Protein AF-A0A139W955-F1 (afdb_monomer_lite)

Structure (mmCIF, N/CA/C/O backbone):
data_AF-A0A139W955-F1
#
_entry.id   AF-A0A139W955-F1
#
loop_
_atom_site.group_PDB
_atom_site.id
_atom_site.type_symbol
_atom_site.label_atom_id
_atom_site.label_alt_id
_atom_site.label_comp_id
_atom_site.label_asym_id
_atom_site.label_entity_id
_atom_site.label_seq_id
_atom_site.pdbx_PDB_ins_code
_atom_site.Cartn_x
_atom_site.Cartn_y
_atom_site.Cartn_z
_atom_site.occupancy
_atom_site.B_iso_or_equiv
_atom_site.auth_seq_id
_atom_site.auth_comp_id
_atom_site.auth_asym_id
_atom_site.auth_atom_id
_atom_site.pdbx_PDB_model_num
ATOM 1 N N . MET A 1 1 ? 28.056 -2.723 2.122 1.00 36.12 1 MET A N 1
ATOM 2 C CA . MET A 1 1 ? 27.124 -3.128 1.045 1.00 36.12 1 MET A CA 1
ATOM 3 C C . MET A 1 1 ? 25.740 -2.586 1.367 1.00 36.12 1 MET A C 1
ATOM 5 O O . MET A 1 1 ? 25.108 -3.081 2.291 1.00 36.12 1 MET A O 1
ATOM 9 N N . ALA A 1 2 ? 25.291 -1.529 0.684 1.00 45.31 2 ALA A N 1
ATOM 10 C CA . ALA A 1 2 ? 23.928 -1.033 0.856 1.00 45.31 2 ALA A CA 1
ATOM 11 C C . ALA A 1 2 ? 22.971 -2.071 0.255 1.00 45.31 2 ALA A C 1
ATOM 13 O O . ALA A 1 2 ? 22.929 -2.251 -0.960 1.00 45.31 2 ALA A O 1
ATOM 14 N N . GLY A 1 3 ? 22.276 -2.821 1.111 1.00 44.28 3 GLY A N 1
ATOM 15 C CA . GLY A 1 3 ? 21.283 -3.799 0.687 1.00 44.28 3 GLY A CA 1
ATOM 16 C C . GLY A 1 3 ? 20.170 -3.086 -0.065 1.00 44.28 3 GLY A C 1
ATOM 17 O O . GLY A 1 3 ? 19.290 -2.475 0.541 1.00 44.28 3 GLY A O 1
ATOM 18 N N . TYR A 1 4 ? 20.229 -3.135 -1.390 1.00 55.31 4 TYR A N 1
ATOM 19 C CA . TYR A 1 4 ? 19.180 -2.654 -2.267 1.00 55.31 4 TYR A CA 1
ATOM 20 C C . TYR A 1 4 ? 17.902 -3.447 -1.987 1.00 55.31 4 TYR A C 1
ATOM 22 O O . TYR A 1 4 ? 17.693 -4.543 -2.508 1.00 55.31 4 TYR A O 1
ATOM 30 N N . ARG A 1 5 ? 17.054 -2.921 -1.102 1.00 60.97 5 ARG A N 1
ATOM 31 C CA . ARG A 1 5 ? 15.771 -3.537 -0.780 1.00 60.97 5 ARG A CA 1
ATOM 32 C C . ARG A 1 5 ? 14.889 -3.463 -2.026 1.00 60.97 5 ARG A C 1
ATOM 34 O O . ARG A 1 5 ? 14.538 -2.378 -2.483 1.00 60.97 5 ARG A O 1
ATOM 41 N N . LYS A 1 6 ? 14.569 -4.627 -2.587 1.00 67.31 6 LYS A N 1
ATOM 42 C CA . LYS A 1 6 ? 13.519 -4.770 -3.596 1.00 67.31 6 LYS A CA 1
ATOM 43 C C . LYS A 1 6 ? 12.182 -4.558 -2.897 1.00 67.31 6 LYS A C 1
ATOM 45 O O . LYS A 1 6 ? 11.946 -5.147 -1.843 1.00 67.31 6 LYS A O 1
ATOM 50 N N . TYR A 1 7 ? 11.324 -3.725 -3.470 1.00 71.44 7 TYR A N 1
ATOM 51 C CA . TYR A 1 7 ? 9.983 -3.489 -2.941 1.00 71.44 7 TYR A CA 1
ATOM 52 C C . TYR A 1 7 ? 8.967 -3.773 -4.037 1.00 71.44 7 TYR A C 1
ATOM 54 O O . TYR A 1 7 ? 9.158 -3.348 -5.170 1.00 71.44 7 TYR A O 1
ATOM 62 N N . SER A 1 8 ? 7.890 -4.473 -3.705 1.00 74.69 8 SER A N 1
ATOM 63 C CA . SER A 1 8 ? 6.749 -4.661 -4.596 1.00 74.69 8 SER A CA 1
ATOM 64 C C . SER A 1 8 ? 5.552 -3.882 -4.079 1.00 74.69 8 SER A C 1
ATOM 66 O O . SER A 1 8 ? 5.373 -3.714 -2.868 1.00 74.69 8 SER A O 1
ATOM 68 N N . CYS A 1 9 ? 4.736 -3.385 -5.004 1.00 79.31 9 CYS A N 1
ATOM 69 C CA . CYS A 1 9 ? 3.444 -2.844 -4.640 1.00 79.31 9 CYS A CA 1
ATOM 70 C C . CYS A 1 9 ? 2.572 -3.944 -4.028 1.00 79.31 9 CYS A C 1
ATOM 72 O O . CYS A 1 9 ? 2.498 -5.051 -4.555 1.00 79.31 9 CYS A O 1
ATOM 74 N N . LYS A 1 10 ? 1.910 -3.631 -2.913 1.00 78.38 10 LYS A N 1
ATOM 75 C CA . LYS A 1 10 ? 0.966 -4.542 -2.250 1.00 78.38 10 LYS A CA 1
ATOM 76 C C . LYS A 1 10 ? -0.486 -4.392 -2.705 1.00 78.38 10 LYS A C 1
ATOM 78 O O . LYS A 1 10 ? -1.327 -5.148 -2.239 1.00 78.38 10 LYS A O 1
ATOM 83 N N . TYR A 1 11 ? -0.781 -3.451 -3.599 1.00 79.94 11 TYR A N 1
ATOM 84 C CA . TYR A 1 11 ? -2.133 -3.265 -4.112 1.00 79.94 11 TYR A CA 1
ATOM 85 C C . TYR A 1 11 ? -2.532 -4.458 -5.000 1.00 79.94 11 TYR A C 1
ATOM 87 O O . TYR A 1 11 ? -1.752 -4.828 -5.888 1.00 79.94 11 TYR A O 1
ATOM 95 N N . PRO A 1 12 ? -3.718 -5.060 -4.799 1.00 75.56 12 PRO A N 1
ATOM 96 C CA . PRO A 1 12 ? -4.169 -6.203 -5.578 1.00 75.56 12 PRO A CA 1
ATOM 97 C C . PRO A 1 12 ? -4.290 -5.808 -7.053 1.00 75.56 12 PRO A C 1
ATOM 99 O O . PRO A 1 12 ? -5.073 -4.941 -7.421 1.00 75.56 12 PRO A O 1
ATOM 102 N N . GLY A 1 13 ? -3.474 -6.429 -7.904 1.00 72.75 13 GLY A N 1
ATOM 103 C CA . GLY A 1 13 ? -3.418 -6.119 -9.334 1.00 72.75 13 GLY A CA 1
ATOM 104 C C . GLY A 1 13 ? -2.345 -5.103 -9.753 1.00 72.75 13 GLY A C 1
ATOM 105 O O . GLY A 1 13 ? -2.121 -4.958 -10.953 1.00 72.75 13 GLY A O 1
ATOM 106 N N . CYS A 1 14 ? -1.608 -4.453 -8.834 1.00 75.38 14 CYS A N 1
ATOM 107 C CA . CYS A 1 14 ? -0.374 -3.735 -9.208 1.00 75.38 14 CYS A CA 1
ATOM 108 C C . CYS A 1 14 ? 0.799 -4.726 -9.203 1.00 75.38 14 CYS A C 1
ATOM 110 O O . CYS A 1 14 ? 1.314 -5.095 -8.153 1.00 75.38 14 CYS A O 1
ATOM 112 N N . THR A 1 15 ? 1.291 -5.100 -10.383 1.00 71.56 15 THR A N 1
ATOM 113 C CA . THR A 1 15 ? 2.522 -5.899 -10.548 1.00 71.56 15 THR A CA 1
ATOM 114 C C . THR A 1 15 ? 3.788 -5.040 -10.538 1.00 71.56 15 THR A C 1
ATOM 116 O O . THR A 1 15 ? 4.854 -5.500 -10.930 1.00 71.56 15 THR A O 1
ATOM 119 N N . SER A 1 16 ? 3.698 -3.776 -10.104 1.00 72.75 16 SER A N 1
ATOM 120 C CA . SER A 1 16 ? 4.872 -2.904 -10.077 1.00 72.75 16 SER A CA 1
ATOM 121 C C . SER A 1 16 ? 5.824 -3.306 -8.960 1.00 72.75 16 SER A C 1
ATOM 123 O O . SER A 1 16 ? 5.547 -3.102 -7.776 1.00 72.75 16 SER A O 1
ATOM 125 N N . ASP A 1 17 ? 6.979 -3.807 -9.362 1.00 74.38 17 ASP A N 1
ATOM 126 C CA . ASP A 1 17 ? 8.164 -3.965 -8.543 1.00 74.38 17 ASP A CA 1
ATOM 127 C C . ASP A 1 17 ? 9.139 -2.797 -8.749 1.00 74.38 17 ASP A C 1
ATOM 129 O O . ASP A 1 17 ? 9.175 -2.151 -9.797 1.00 74.38 17 ASP A O 1
ATOM 133 N N . TYR A 1 18 ? 9.902 -2.501 -7.700 1.00 73.06 18 TYR A N 1
ATOM 134 C CA . TYR A 1 18 ? 11.078 -1.651 -7.750 1.00 73.06 18 TYR A CA 1
ATOM 135 C C . TYR A 1 18 ? 12.318 -2.523 -7.660 1.00 73.06 18 TYR A C 1
ATOM 137 O O . TYR A 1 18 ? 12.612 -3.105 -6.604 1.00 73.06 18 TYR A O 1
ATOM 145 N N . VAL A 1 19 ? 13.067 -2.565 -8.758 1.00 71.31 19 VAL A N 1
ATOM 146 C CA . VAL A 1 19 ? 14.398 -3.160 -8.799 1.00 71.31 19 VAL A CA 1
ATOM 147 C C . VAL A 1 19 ? 15.408 -2.061 -9.134 1.00 71.31 19 VAL A C 1
ATOM 149 O O . VAL A 1 19 ? 15.454 -1.593 -10.275 1.00 71.31 19 VAL A O 1
ATOM 152 N N . PRO A 1 20 ? 16.233 -1.628 -8.165 1.00 62.94 20 PRO A N 1
ATOM 153 C CA . PRO A 1 20 ? 17.284 -0.656 -8.442 1.00 62.94 20 PRO A CA 1
ATOM 154 C C . PRO A 1 20 ? 18.282 -1.231 -9.460 1.00 62.94 20 PRO A C 1
ATOM 156 O O . PRO A 1 20 ? 18.549 -2.433 -9.465 1.00 62.94 20 PRO A O 1
ATOM 159 N N . ASN A 1 21 ? 18.822 -0.364 -10.324 1.00 64.25 21 ASN A N 1
ATOM 160 C CA . ASN A 1 21 ? 19.734 -0.675 -11.441 1.00 64.25 21 ASN A CA 1
ATOM 161 C C . ASN A 1 21 ? 19.129 -1.386 -12.667 1.00 64.25 21 ASN A C 1
ATOM 163 O O . ASN A 1 21 ? 19.870 -1.730 -13.582 1.00 64.25 21 ASN A O 1
ATOM 167 N N . LYS A 1 22 ? 17.802 -1.563 -12.752 1.00 65.38 22 LYS A N 1
ATOM 168 C CA . LYS A 1 22 ? 17.151 -2.125 -13.954 1.00 65.38 22 LYS A CA 1
ATOM 169 C C . LYS A 1 22 ? 16.675 -1.090 -14.987 1.00 65.38 22 LYS A C 1
ATOM 171 O O . LYS A 1 22 ? 15.959 -1.456 -15.911 1.00 65.38 22 LYS A O 1
ATOM 176 N N . GLY A 1 23 ? 17.023 0.190 -14.823 1.00 58.81 23 GLY A N 1
ATOM 177 C CA . GLY A 1 23 ? 16.584 1.262 -15.732 1.00 58.81 23 GLY A CA 1
ATOM 178 C C . GLY A 1 23 ? 15.065 1.496 -15.753 1.00 58.81 23 GLY A C 1
ATOM 179 O O . GLY A 1 23 ? 14.556 2.146 -16.659 1.00 58.81 23 GLY A O 1
ATOM 180 N N . GLN A 1 24 ? 14.325 0.960 -14.777 1.00 61.56 24 GLN A N 1
ATOM 181 C CA . GLN A 1 24 ? 12.886 1.189 -14.664 1.00 61.56 24 GLN A CA 1
ATOM 182 C C . GLN A 1 24 ? 12.614 2.646 -14.265 1.00 61.56 24 GLN A C 1
ATOM 184 O O . GLN A 1 24 ? 13.336 3.201 -13.434 1.00 61.56 24 GLN A O 1
ATOM 189 N N . SER A 1 25 ? 11.557 3.250 -14.830 1.00 59.78 25 SER A N 1
ATOM 190 C CA . SER A 1 25 ? 11.075 4.578 -14.429 1.00 59.78 25 SER A CA 1
ATOM 191 C C . SER A 1 25 ? 10.979 4.676 -12.910 1.00 59.78 25 SER A C 1
ATOM 193 O O . SER A 1 25 ? 10.528 3.728 -12.263 1.00 59.78 25 SER A O 1
ATOM 195 N N . ASN A 1 26 ? 11.364 5.831 -12.359 1.00 56.91 26 ASN A N 1
ATOM 196 C CA . ASN A 1 26 ? 11.189 6.175 -10.949 1.00 56.91 26 ASN A CA 1
ATOM 197 C C . ASN A 1 26 ? 9.698 6.141 -10.584 1.00 56.91 26 ASN A C 1
ATOM 199 O O . ASN A 1 26 ? 9.015 7.162 -10.567 1.00 56.91 26 ASN A O 1
ATOM 203 N N . LYS A 1 27 ? 9.167 4.947 -10.322 1.00 68.62 27 LYS A N 1
ATOM 204 C CA . LYS A 1 27 ? 7.826 4.770 -9.787 1.00 68.62 27 LYS A CA 1
ATOM 205 C C . LYS A 1 27 ? 7.874 5.279 -8.357 1.00 68.62 27 LYS A C 1
ATOM 207 O O . LYS A 1 27 ? 8.636 4.763 -7.54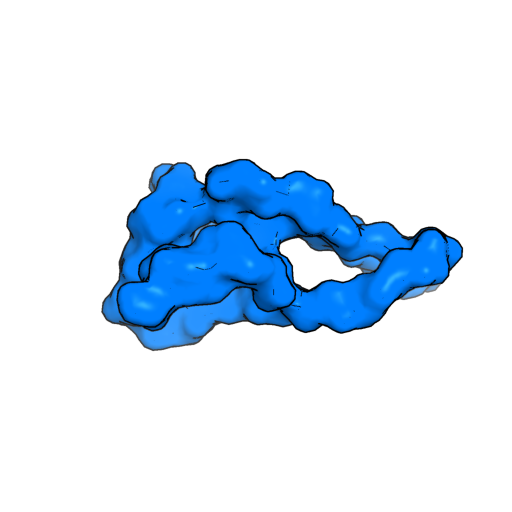1 1.00 68.62 27 LYS A O 1
ATOM 212 N N . HIS A 1 28 ? 7.087 6.304 -8.060 1.00 73.94 28 HIS A N 1
ATOM 213 C CA . HIS A 1 28 ? 6.931 6.762 -6.689 1.00 73.94 28 HIS A CA 1
ATOM 214 C C . HIS A 1 28 ? 6.221 5.673 -5.881 1.00 73.94 28 HIS A C 1
ATOM 216 O O . HIS A 1 28 ? 5.146 5.199 -6.257 1.00 73.94 28 HIS A O 1
ATOM 222 N N . PHE A 1 29 ? 6.855 5.252 -4.787 1.00 75.25 29 PHE A N 1
ATOM 223 C CA . PHE A 1 29 ? 6.267 4.339 -3.815 1.00 75.25 29 PHE A CA 1
ATOM 224 C C . PHE A 1 29 ? 5.883 5.133 -2.580 1.00 75.25 29 PHE A C 1
ATOM 226 O O . PHE A 1 29 ? 6.742 5.724 -1.927 1.00 75.25 29 PHE A O 1
ATOM 233 N N . PHE A 1 30 ? 4.604 5.097 -2.233 1.00 77.44 30 PHE A N 1
ATOM 234 C CA . PHE A 1 30 ? 4.114 5.658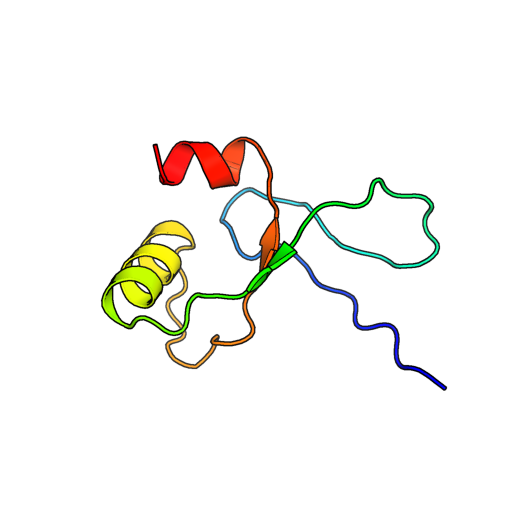 -0.989 1.00 77.44 30 PHE A CA 1
ATOM 235 C C . PHE A 1 30 ? 4.122 4.589 0.097 1.00 77.44 30 PHE A C 1
ATOM 237 O O . PHE A 1 30 ? 3.694 3.450 -0.108 1.00 77.44 30 PHE A O 1
ATOM 244 N N . THR A 1 31 ? 4.633 4.961 1.263 1.00 79.81 31 THR A N 1
ATOM 245 C CA . THR A 1 31 ? 4.461 4.196 2.498 1.00 79.81 31 THR A CA 1
ATOM 246 C C . THR A 1 31 ? 3.088 4.456 3.091 1.00 79.81 31 THR A C 1
ATOM 248 O O . THR A 1 31 ? 2.525 5.534 2.902 1.00 79.81 31 THR A O 1
ATOM 251 N N . PHE A 1 32 ? 2.583 3.488 3.854 1.00 78.31 32 PHE A N 1
ATOM 252 C CA . PHE A 1 32 ? 1.306 3.635 4.539 1.00 78.31 32 PHE A CA 1
ATOM 253 C C . PHE A 1 32 ? 1.323 4.871 5.453 1.00 78.31 32 PHE A C 1
ATOM 255 O O . PHE A 1 32 ? 2.306 5.098 6.169 1.00 78.31 32 PHE A O 1
ATOM 262 N N . PRO A 1 33 ? 0.258 5.686 5.434 1.00 77.31 33 PRO A N 1
ATOM 263 C CA . PRO A 1 33 ? 0.173 6.864 6.280 1.00 77.31 33 PRO A CA 1
ATOM 264 C C . PRO A 1 33 ? 0.151 6.467 7.761 1.00 77.31 33 PRO A C 1
ATOM 266 O O . PRO A 1 33 ? -0.372 5.419 8.140 1.00 77.31 33 PRO A O 1
ATOM 269 N N . LYS A 1 34 ? 0.705 7.337 8.614 1.00 80.00 34 LYS A N 1
ATOM 270 C CA . LYS A 1 34 ? 0.691 7.156 10.078 1.00 80.00 34 LYS A CA 1
ATOM 271 C C . LYS A 1 34 ? -0.697 7.370 10.695 1.00 80.00 34 LYS A C 1
ATOM 273 O O . LYS A 1 34 ? -0.930 6.952 11.822 1.00 80.00 34 LYS A O 1
ATOM 278 N N . ASN A 1 35 ? -1.604 8.030 9.972 1.00 85.06 35 ASN A N 1
ATOM 279 C CA . ASN A 1 35 ? -2.961 8.296 10.440 1.00 85.06 35 ASN A CA 1
ATOM 280 C C . ASN A 1 35 ? -3.782 6.999 10.460 1.00 85.06 35 ASN A C 1
ATOM 282 O O . ASN A 1 35 ? -3.951 6.408 9.395 1.00 85.06 35 ASN A O 1
ATOM 286 N N . PRO A 1 36 ? -4.365 6.592 11.602 1.00 82.44 36 PRO A N 1
ATOM 287 C CA . PRO A 1 36 ? -5.030 5.294 11.739 1.00 82.44 36 PRO A CA 1
ATOM 288 C C . PRO A 1 36 ? -6.233 5.130 10.799 1.00 82.44 36 PRO A C 1
ATOM 290 O O . PRO A 1 36 ? -6.360 4.093 10.160 1.00 82.44 36 PRO A O 1
ATOM 293 N N . LYS A 1 37 ? -7.051 6.179 10.620 1.00 84.94 37 LYS A N 1
ATOM 294 C CA . LYS A 1 37 ? -8.189 6.171 9.677 1.00 84.94 37 LYS A CA 1
ATOM 295 C C . LYS A 1 37 ? -7.754 5.933 8.229 1.00 84.94 37 LYS A C 1
ATOM 297 O O . LYS A 1 37 ? -8.332 5.115 7.525 1.00 84.94 37 LYS A O 1
ATOM 302 N N . LEU A 1 38 ? -6.713 6.640 7.782 1.00 81.25 38 LEU A N 1
ATOM 303 C CA . LEU A 1 38 ? -6.165 6.421 6.443 1.00 81.25 38 LEU A CA 1
ATOM 304 C C . LEU A 1 38 ? -5.518 5.040 6.357 1.00 81.25 38 LEU A C 1
ATOM 306 O O . LEU A 1 38 ? -5.686 4.350 5.367 1.00 81.25 38 LEU A O 1
ATOM 310 N N . GLN A 1 39 ? -4.815 4.604 7.395 1.00 80.94 39 GLN A N 1
ATOM 311 C CA . GLN A 1 39 ? -4.172 3.300 7.404 1.00 80.94 39 GLN A CA 1
ATOM 312 C C . GLN A 1 39 ? -5.191 2.162 7.243 1.00 80.94 39 GLN A C 1
ATOM 314 O O . GLN A 1 39 ? -4.930 1.231 6.489 1.00 80.94 39 GLN A O 1
ATOM 319 N N . GLU A 1 40 ? -6.360 2.260 7.879 1.00 82.31 40 GLU A N 1
ATOM 320 C CA . GLU A 1 40 ? -7.479 1.331 7.688 1.00 82.31 40 GLU A CA 1
ATOM 321 C C . GLU A 1 40 ? -8.003 1.347 6.246 1.00 82.31 40 GLU A C 1
ATOM 323 O O . GLU A 1 40 ? -8.113 0.289 5.628 1.00 82.31 40 GLU A O 1
ATOM 328 N N . LEU A 1 41 ? -8.220 2.530 5.657 1.00 83.38 41 LEU A N 1
ATOM 329 C CA . LEU A 1 41 ? -8.597 2.652 4.242 1.00 83.38 41 LEU A CA 1
ATOM 330 C C . LEU A 1 41 ? -7.556 2.005 3.317 1.00 83.38 41 LEU A C 1
ATOM 332 O O . LEU A 1 41 ? -7.916 1.295 2.382 1.00 83.38 41 LEU A O 1
ATOM 336 N N . TRP A 1 42 ? -6.263 2.200 3.593 1.00 80.44 42 TRP A N 1
ATOM 337 C CA . TRP A 1 42 ? -5.166 1.629 2.802 1.00 80.44 42 TRP A CA 1
ATOM 338 C C . TRP A 1 42 ? -5.116 0.109 2.933 1.00 80.44 42 TRP A C 1
ATOM 340 O O . TRP A 1 42 ? -4.906 -0.574 1.930 1.00 80.44 42 TRP A O 1
ATOM 350 N N . ARG A 1 43 ? -5.356 -0.438 4.130 1.00 79.88 43 ARG A N 1
ATOM 351 C CA . ARG A 1 43 ? -5.457 -1.889 4.345 1.00 79.88 43 ARG A CA 1
ATOM 352 C C . ARG A 1 43 ? -6.644 -2.476 3.593 1.00 79.88 43 ARG A C 1
ATOM 354 O O . ARG A 1 43 ? -6.452 -3.446 2.867 1.00 79.88 43 ARG A O 1
ATOM 361 N N . ASN A 1 44 ? -7.817 -1.853 3.707 1.00 82.31 44 ASN A N 1
ATOM 362 C CA . ASN A 1 44 ? -9.033 -2.288 3.022 1.00 82.31 44 ASN A CA 1
ATOM 363 C C . ASN A 1 44 ? -8.857 -2.261 1.499 1.00 82.31 44 ASN A C 1
ATOM 365 O O . ASN A 1 44 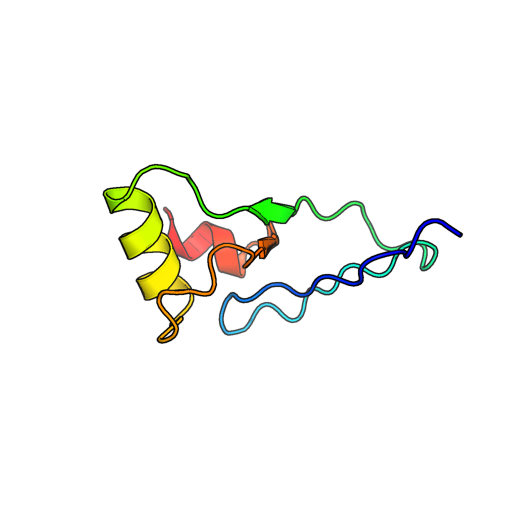? -9.112 -3.263 0.833 1.00 82.31 44 ASN A O 1
ATOM 369 N N . ALA A 1 45 ?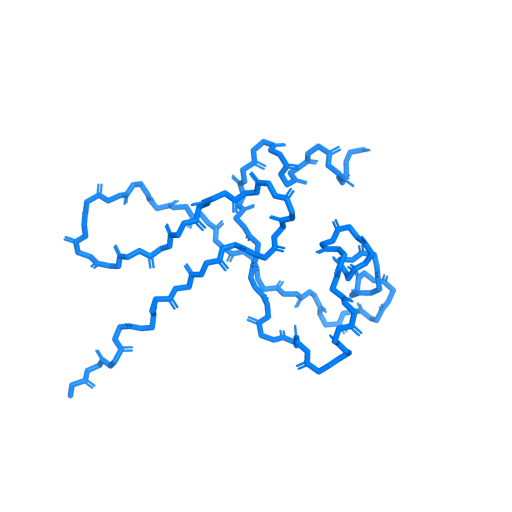 -8.331 -1.163 0.948 1.00 79.69 45 ALA A N 1
ATOM 370 C CA . ALA A 1 45 ? -8.064 -1.034 -0.484 1.00 79.69 45 ALA A CA 1
ATOM 371 C C . ALA A 1 45 ? -7.018 -2.047 -0.980 1.00 79.69 45 ALA A C 1
ATOM 373 O O . ALA A 1 45 ? -7.162 -2.620 -2.058 1.00 79.69 45 ALA A O 1
ATOM 374 N N . CYS A 1 46 ? -5.974 -2.306 -0.187 1.00 76.88 46 CYS A N 1
ATOM 375 C CA . CYS A 1 46 ? -4.938 -3.276 -0.537 1.00 76.88 46 CYS A CA 1
ATOM 376 C C . CYS A 1 46 ? -5.301 -4.727 -0.181 1.00 76.88 46 CYS A C 1
ATOM 378 O O . CYS A 1 46 ? -4.478 -5.611 -0.409 1.00 76.88 46 CYS A O 1
ATOM 380 N N . LYS A 1 47 ? -6.489 -4.979 0.389 1.00 80.38 47 LYS A N 1
ATOM 381 C CA . LYS A 1 47 ? -6.897 -6.282 0.943 1.00 80.38 47 LYS A CA 1
ATOM 382 C C . LYS A 1 47 ? -5.813 -6.912 1.831 1.00 80.38 47 LYS A C 1
ATOM 384 O O . LYS A 1 47 ? -5.523 -8.100 1.739 1.00 80.38 47 LYS A O 1
ATOM 389 N N . ILE A 1 48 ? -5.167 -6.087 2.654 1.00 77.19 48 ILE A N 1
ATOM 390 C CA . ILE A 1 48 ? -4.131 -6.53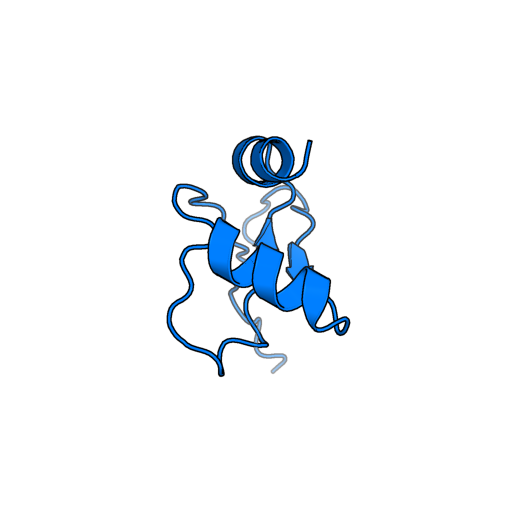8 3.584 1.00 77.19 48 ILE A CA 1
ATOM 391 C C . ILE A 1 48 ? -4.822 -6.990 4.865 1.00 77.19 48 ILE A C 1
ATOM 393 O O . ILE A 1 48 ? -5.276 -6.162 5.651 1.00 77.19 48 ILE A O 1
ATOM 397 N N . GLU A 1 49 ? -4.862 -8.302 5.072 1.00 73.56 49 GLU A N 1
ATOM 398 C CA . GLU A 1 49 ? -5.391 -8.914 6.296 1.00 73.56 49 GLU A CA 1
ATOM 399 C C . GLU A 1 49 ? -4.404 -8.809 7.467 1.00 73.56 49 GLU A C 1
ATOM 401 O O . GLU A 1 49 ? -4.813 -8.828 8.622 1.00 73.56 49 GLU A O 1
ATOM 406 N N . ASP A 1 50 ? -3.106 -8.651 7.181 1.00 73.62 50 ASP A N 1
ATOM 407 C CA . ASP A 1 50 ? -2.064 -8.575 8.203 1.00 73.62 50 ASP A CA 1
ATOM 408 C C . ASP A 1 50 ? -1.976 -7.159 8.828 1.00 73.62 50 ASP A C 1
ATOM 410 O O . ASP A 1 50 ? -1.557 -6.193 8.170 1.00 73.62 50 ASP A O 1
ATOM 414 N N . PRO A 1 51 ? -2.341 -6.990 10.115 1.00 65.69 51 PRO A N 1
ATOM 415 C CA . PRO A 1 51 ? -2.330 -5.686 10.773 1.00 65.69 51 PRO A CA 1
ATOM 416 C C . PRO A 1 51 ? -0.906 -5.165 11.041 1.00 65.69 51 PRO A C 1
ATOM 418 O O . PRO A 1 51 ? -0.719 -3.957 11.236 1.00 65.69 51 PRO A O 1
ATOM 421 N N . PHE A 1 52 ? 0.112 -6.026 10.980 1.00 64.62 52 PHE A N 1
ATOM 422 C CA . PHE A 1 52 ? 1.520 -5.692 11.200 1.00 64.62 52 PHE A CA 1
ATOM 423 C C . PHE A 1 52 ? 2.272 -5.352 9.908 1.00 64.62 52 PHE A C 1
ATOM 425 O O . PHE A 1 52 ? 3.442 -4.966 9.958 1.00 64.62 52 PHE A O 1
ATOM 432 N N . LEU A 1 53 ? 1.611 -5.383 8.749 1.00 68.19 53 LEU A N 1
ATOM 433 C CA . LEU A 1 53 ? 2.189 -5.008 7.460 1.00 68.19 53 LEU A CA 1
ATOM 434 C C . LEU A 1 53 ? 2.317 -3.477 7.285 1.00 68.19 53 LEU A C 1
ATOM 436 O O . LEU A 1 53 ? 1.960 -2.908 6.257 1.00 68.19 53 LEU A O 1
ATOM 440 N N . ILE A 1 54 ? 2.870 -2.786 8.285 1.00 60.56 54 ILE A N 1
ATOM 441 C CA . ILE A 1 54 ? 3.080 -1.323 8.308 1.00 60.56 54 ILE A CA 1
ATOM 442 C C . ILE A 1 54 ? 4.116 -0.869 7.266 1.00 60.56 54 ILE A C 1
ATOM 444 O O . ILE A 1 54 ? 4.132 0.284 6.842 1.00 60.56 54 ILE A O 1
ATOM 448 N N . CYS A 1 55 ? 4.983 -1.789 6.839 1.00 63.03 55 CYS A N 1
ATOM 449 C CA . CYS A 1 55 ? 6.014 -1.563 5.825 1.00 63.03 55 CYS A CA 1
ATOM 450 C C . CYS A 1 55 ? 5.518 -1.785 4.388 1.00 63.03 55 CYS A C 1
ATOM 452 O O . CYS A 1 55 ? 6.329 -1.759 3.456 1.00 63.03 55 CYS A O 1
ATOM 454 N N . ALA A 1 56 ? 4.219 -2.028 4.190 1.00 71.25 56 ALA A N 1
ATOM 455 C CA . ALA A 1 56 ? 3.643 -2.125 2.862 1.00 71.25 56 ALA A CA 1
ATOM 456 C C . ALA A 1 56 ? 3.860 -0.818 2.090 1.00 71.25 56 ALA A C 1
ATOM 458 O O . ALA A 1 56 ? 3.793 0.288 2.635 1.00 71.25 56 ALA A O 1
ATOM 459 N N . ARG A 1 57 ? 4.163 -0.953 0.801 1.00 75.75 57 ARG A N 1
ATOM 460 C CA . ARG A 1 57 ? 4.313 0.176 -0.112 1.00 75.75 57 ARG A CA 1
ATOM 461 C C . ARG A 1 57 ? 3.357 0.003 -1.269 1.00 75.75 57 ARG A C 1
ATOM 463 O O . ARG A 1 57 ? 3.155 -1.112 -1.755 1.00 75.75 57 ARG A O 1
ATOM 470 N N . VAL A 1 58 ? 2.799 1.110 -1.727 1.00 76.62 58 VAL A N 1
ATOM 471 C CA . VAL A 1 58 ? 1.970 1.141 -2.929 1.00 76.62 58 VAL A CA 1
ATOM 472 C C . VAL A 1 58 ? 2.562 2.075 -3.969 1.00 76.62 58 VAL A C 1
ATOM 474 O O . VAL A 1 58 ? 3.108 3.129 -3.654 1.00 76.62 58 VAL A O 1
ATOM 477 N N . CYS A 1 59 ? 2.516 1.609 -5.213 1.00 76.31 59 CYS A N 1
ATOM 478 C CA . CYS A 1 59 ? 2.979 2.303 -6.405 1.00 76.31 59 CYS A CA 1
ATOM 479 C C . CYS A 1 59 ? 2.000 3.454 -6.726 1.00 76.31 59 CYS A C 1
ATOM 481 O O . CYS A 1 59 ? 0.789 3.269 -6.604 1.00 76.31 59 CYS A O 1
ATOM 483 N N . GLN A 1 60 ? 2.477 4.612 -7.193 1.00 71.25 60 GLN A N 1
ATOM 484 C CA . GLN A 1 60 ? 1.620 5.619 -7.837 1.00 71.25 60 GLN A CA 1
ATOM 485 C C . GLN A 1 60 ? 1.254 5.164 -9.258 1.00 71.25 60 GLN A C 1
ATOM 487 O O . GLN A 1 60 ? 1.716 5.731 -10.245 1.00 71.25 60 GLN A O 1
ATOM 492 N N . CYS A 1 61 ? 0.499 4.076 -9.383 1.00 66.00 61 CYS A N 1
ATOM 493 C CA . CYS A 1 61 ? -0.040 3.635 -10.666 1.00 66.00 61 CYS A CA 1
ATOM 494 C C . CYS A 1 61 ? -1.525 3.985 -10.765 1.00 66.00 61 CYS A C 1
ATOM 496 O O . CYS A 1 61 ? -2.195 4.157 -9.745 1.00 66.00 61 CYS A O 1
ATOM 498 N N . THR A 1 62 ? -2.038 4.023 -11.993 1.00 62.94 62 THR A N 1
ATOM 499 C CA . THR A 1 62 ? -3.451 4.275 -12.295 1.00 62.94 62 THR A CA 1
ATOM 500 C C . THR A 1 62 ? -4.389 3.357 -11.517 1.00 62.94 62 THR A C 1
ATOM 502 O O . THR A 1 62 ? -5.386 3.846 -11.004 1.00 62.94 62 THR A O 1
ATOM 505 N N . ALA A 1 63 ? -4.043 2.071 -11.360 1.00 63.62 63 ALA A N 1
ATOM 506 C CA . ALA A 1 63 ? -4.842 1.100 -10.603 1.00 63.62 63 ALA A CA 1
ATOM 507 C C . ALA A 1 63 ? -4.885 1.390 -9.093 1.00 63.62 63 ALA A C 1
ATOM 509 O O . ALA A 1 63 ? -5.910 1.176 -8.453 1.00 63.62 63 ALA A O 1
ATOM 510 N N . CYS A 1 64 ? -3.792 1.910 -8.524 1.00 63.91 64 CYS A N 1
ATOM 511 C CA . CYS A 1 64 ? -3.790 2.365 -7.141 1.00 63.91 64 CYS A CA 1
ATOM 512 C C . CYS A 1 64 ? -4.630 3.630 -7.014 1.00 63.91 64 CYS A C 1
ATOM 514 O O . CYS A 1 64 ? -5.533 3.646 -6.193 1.00 63.91 64 CYS A O 1
ATOM 516 N N . THR A 1 65 ? -4.370 4.666 -7.822 1.00 63.38 65 THR A N 1
ATOM 517 C CA . THR A 1 65 ? -5.012 5.988 -7.703 1.00 63.38 65 THR A CA 1
ATOM 518 C C . THR A 1 65 ? -6.520 5.960 -7.919 1.00 63.38 65 THR A C 1
ATOM 520 O O . THR A 1 65 ? -7.222 6.719 -7.262 1.00 63.38 65 THR A O 1
ATOM 523 N N . SER A 1 66 ? -7.037 5.064 -8.764 1.00 61.69 66 SER A N 1
ATOM 524 C CA . SER A 1 66 ? -8.481 4.930 -8.990 1.00 61.69 66 SER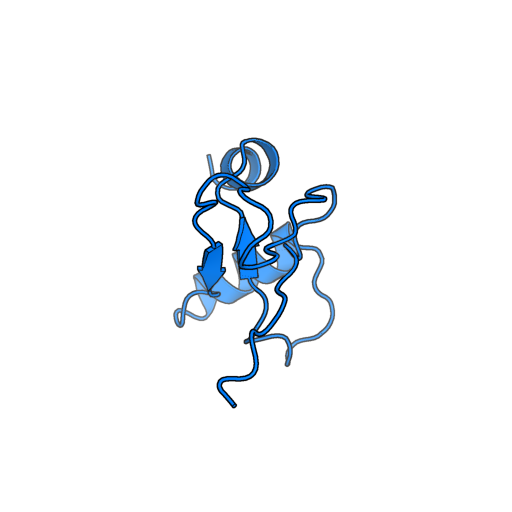 A CA 1
ATOM 525 C C . SER A 1 66 ? -9.253 4.363 -7.793 1.00 61.69 66 SER A C 1
ATOM 527 O O . SER A 1 66 ? -10.473 4.433 -7.788 1.00 61.69 66 SER A O 1
ATOM 529 N N . SER A 1 67 ? -8.574 3.847 -6.761 1.00 57.31 67 SER A N 1
ATOM 530 C CA . SER A 1 67 ? -9.216 3.443 -5.495 1.00 57.31 67 SER A CA 1
ATOM 531 C C . SER A 1 67 ? -9.336 4.571 -4.467 1.00 57.31 67 SER A C 1
ATOM 533 O O . SER A 1 67 ? -9.898 4.350 -3.398 1.00 57.31 67 SER A O 1
ATOM 535 N N . TRP A 1 68 ? -8.774 5.750 -4.758 1.00 56.38 68 TRP A N 1
ATOM 536 C CA . TRP A 1 68 ? -8.715 6.903 -3.846 1.00 56.38 68 TRP A CA 1
ATOM 537 C C . TRP A 1 68 ? -9.443 8.143 -4.382 1.00 56.38 68 TRP A C 1
ATOM 539 O O . TRP A 1 68 ? -9.375 9.185 -3.731 1.00 56.38 68 TRP A O 1
ATOM 549 N N . SER A 1 69 ? -10.049 8.063 -5.575 1.00 48.38 69 SER A N 1
ATOM 550 C CA . SER A 1 69 ? -10.840 9.145 -6.190 1.00 48.38 69 SER A CA 1
ATOM 551 C C . SER A 1 69 ? -12.301 9.098 -5.776 1.00 48.38 69 SER A C 1
ATOM 553 O O . SER A 1 69 ? -12.820 7.975 -5.593 1.00 48.38 69 SER A O 1
#

Organism: Tribolium castaneum (NCBI:txid7070)

InterPro domains:
  IPR006612 THAP-type zinc finger [PF05485] (9-59)
  IPR006612 THAP-type zinc finger [PS50950] (1-69)

Radius of gyration: 12.58 Å; chains: 1; bounding box: 38×18×28 Å

Secondary structure (DSSP, 8-state):
------EEB-STT---EE-TTS------EEEPPSSHHHHHHHHHHTT---TT-TT-EEE--HHHHTT--

Foldseek 3Di:
DPPPDKAAALAVPGRDIDDPPPPDPPFDKDFQDPDPVSNVLVCVRSVPPDPPVSRHIHTPDPSSVVSVD

pLDDT: mean 70.16, std 10.32, range [36.12, 85.06]

Sequence (69 aa):
MAGYRKYSCKYPGCTSDYVPNKGQSNKHFFTFPKNPKLQELWRNACKIEDPFLICARVCQCTACTSSWS